Protein AF-A0A0V1AYR6-F1 (afdb_monomer)

Organism: Trichinella britovi (NCBI:txid45882)

Mean predicted aligned error: 4.9 Å

Sequence (139 aa):
KFWEYHFRPKIDAEKFQRQYAYSIRHNYGEEGKRADYAVYSCLKIIMNNPPGIRDLNGCPFKHCDAEHLQQLLKNCGIHKDNIRNLVNYASNNHYNKACSIFFDCMHKLPEGVLGEFITHPNEYFDESRKLYSRSSSKK

Solvent-accessible surface area (backbone atoms only — not comparable to full-atom values): 8207 Å² total; per-residue (Å²): 107,72,66,59,64,74,39,46,92,83,38,55,70,67,59,38,54,75,75,44,48,60,63,54,39,33,60,72,23,76,36,90,89,44,49,88,63,77,79,71,38,44,66,51,35,68,73,46,75,80,55,56,100,85,52,87,62,58,40,61,55,72,74,42,55,70,66,60,42,48,53,50,40,48,74,73,67,51,55,71,71,54,44,55,51,36,48,52,29,22,77,69,70,36,38,43,54,28,52,36,46,49,49,22,61,77,69,72,47,65,82,68,77,77,77,65,67,54,57,32,64,67,55,53,49,52,54,53,50,54,55,54,53,60,58,57,73,73,107

Foldseek 3Di:
DVVQVVCVVPADPVRCVVPPPQVVCVCCLNDDNSDPDDDDWLVCLAPPDQDDPPDDGGQCLANPDLVVQLVVCVVLVADPVLSVVLNVCSVVVVRQQSVQSSLCRSLVHPRCPVVDGGTGPVVSVVVVVVSVVVVVVVD

InterPro domains:
  IPR007238 DNA primase large subunit, eukaryotic/archaeal [PTHR10537] (1-132)
  IPR058560 DNA primase, large subunit C-terminal domain, eukaryotic and archaeal [PF04104] (2-125)

Nearest PDB structures (foldseek):
  8ucv-assembly1_B  TM=9.607E-01  e=2.650E-12  Xenopus laevis
  8v6h-assembly1_C  TM=9.612E-01  e=4.894E-11  Xenopus laevis
  8d9d-assembly1_B  TM=9.559E-01  e=5.500E-11  Homo sapiens
  5f0s-assembly2_B  TM=9.653E-01  e=2.230E-10  Homo sapiens
  8foc-assembly1_B  TM=9.630E-01  e=2.902E-09  Saccharomyces cerevisiae

Radius of gyration: 18.35 Å; Cα contacts (8 Å, |Δi|>4): 110; chains: 1; bounding box: 46×32×46 Å

pLDDT: mean 92.19, std 8.32, range [39.75, 97.38]

Secondary structure (DSSP, 8-state):
-HHHHHHTTTS-HHHHIIIIIHHHHHHTTSSTT----PPPPHHHHHHSS---TT---S-HHHHS-HHHHHHHHHHTT--HHHHHHHHHHHHTT-HHHHHHHHHHHHHTPPTTTTSS----HHHHHHHHHHHHHHHHTT-

Structure (mmCIF, N/CA/C/O backbone):
data_AF-A0A0V1AYR6-F1
#
_entry.id   AF-A0A0V1AYR6-F1
#
loop_
_atom_site.group_PDB
_atom_site.id
_atom_site.type_symbol
_atom_site.label_atom_id
_atom_site.label_alt_id
_atom_site.label_comp_id
_atom_site.label_asym_id
_atom_site.label_entity_id
_atom_site.label_seq_id
_atom_site.pdbx_PDB_ins_code
_atom_site.Cartn_x
_atom_site.Cartn_y
_atom_site.Cartn_z
_atom_site.occupancy
_atom_site.B_iso_or_equiv
_atom_site.auth_seq_id
_atom_site.auth_comp_id
_atom_site.auth_asym_id
_atom_site.auth_atom_id
_atom_site.pdbx_PDB_model_num
ATOM 1 N N . LYS A 1 1 ? 1.347 -1.828 -21.392 1.00 89.44 1 LYS A N 1
ATOM 2 C CA . LYS A 1 1 ? 0.244 -0.879 -21.700 1.00 89.44 1 LYS A CA 1
ATOM 3 C C . LYS A 1 1 ? 0.031 0.155 -20.591 1.00 89.44 1 LYS A C 1
ATOM 5 O O . LYS A 1 1 ? 0.280 1.317 -20.864 1.00 89.44 1 LYS A O 1
ATOM 10 N N . PHE A 1 2 ? -0.355 -0.234 -19.365 1.00 96.19 2 PHE A N 1
ATOM 11 C CA . PHE A 1 2 ? -0.570 0.704 -18.242 1.00 96.19 2 PHE A CA 1
ATOM 12 C C . PHE A 1 2 ? 0.610 1.668 -18.014 1.00 96.19 2 PHE A C 1
ATOM 14 O O . PHE A 1 2 ? 0.445 2.881 -18.091 1.00 96.19 2 PHE A O 1
ATOM 21 N N . TRP A 1 3 ? 1.814 1.121 -17.820 1.00 95.81 3 TRP A N 1
ATOM 22 C CA . TRP A 1 3 ? 3.016 1.913 -17.542 1.00 95.81 3 TRP A CA 1
ATOM 23 C C . TRP A 1 3 ? 3.367 2.895 -18.655 1.00 95.81 3 TRP A C 1
ATOM 25 O O . TRP A 1 3 ? 3.540 4.079 -18.398 1.00 95.81 3 TRP A O 1
ATOM 35 N N . GLU A 1 4 ? 3.407 2.415 -19.897 1.00 94.12 4 GLU A N 1
ATOM 36 C CA . GLU A 1 4 ? 3.701 3.253 -21.058 1.00 94.12 4 GLU A CA 1
ATOM 37 C C . GLU A 1 4 ? 2.714 4.423 -21.162 1.00 94.12 4 GLU A C 1
ATOM 39 O O . GLU A 1 4 ? 3.133 5.564 -21.322 1.00 94.12 4 GLU A O 1
ATOM 44 N N . TYR A 1 5 ? 1.412 4.165 -20.988 1.00 95.75 5 TYR A N 1
ATOM 45 C CA . TYR A 1 5 ? 0.381 5.201 -21.033 1.00 95.75 5 TYR A CA 1
ATOM 46 C C . TYR A 1 5 ? 0.613 6.310 -19.997 1.00 95.75 5 TYR A C 1
ATOM 48 O O . TYR A 1 5 ? 0.571 7.487 -20.345 1.00 95.75 5 TYR A O 1
ATOM 56 N N . HIS A 1 6 ? 0.910 5.952 -18.745 1.00 95.62 6 HIS A N 1
ATOM 57 C CA . HIS A 1 6 ? 1.143 6.936 -17.683 1.00 95.62 6 HIS A CA 1
ATOM 58 C C . HIS A 1 6 ? 2.511 7.630 -17.770 1.00 95.62 6 HIS A C 1
ATOM 60 O O . HIS A 1 6 ? 2.688 8.696 -17.183 1.00 95.62 6 HIS A O 1
ATOM 66 N N . PHE A 1 7 ? 3.470 7.061 -18.504 1.00 95.06 7 PHE A N 1
ATOM 67 C CA . PHE A 1 7 ? 4.804 7.642 -18.690 1.00 95.06 7 PHE A CA 1
ATOM 68 C C . PHE A 1 7 ? 4.847 8.626 -19.870 1.00 95.06 7 PHE A C 1
ATOM 70 O O . PHE A 1 7 ? 5.638 9.571 -19.837 1.00 95.06 7 PHE A O 1
ATOM 77 N N . ARG A 1 8 ? 3.945 8.476 -20.854 1.00 94.25 8 ARG A N 1
ATOM 78 C CA . ARG A 1 8 ? 3.837 9.325 -22.059 1.00 94.25 8 ARG A CA 1
ATOM 79 C C . ARG A 1 8 ? 3.926 10.836 -21.834 1.00 94.25 8 ARG A C 1
ATOM 81 O O . ARG A 1 8 ? 4.607 11.476 -22.628 1.00 94.25 8 ARG A O 1
ATOM 88 N N . PRO A 1 9 ? 3.317 11.438 -20.790 1.00 96.00 9 PRO A N 1
ATOM 89 C CA . PRO A 1 9 ? 3.413 12.884 -20.586 1.00 96.00 9 PRO A CA 1
ATOM 90 C C . PRO A 1 9 ? 4.844 13.404 -20.389 1.00 96.00 9 PRO A C 1
ATOM 92 O O . PRO A 1 9 ? 5.076 14.601 -20.518 1.00 96.00 9 PRO A O 1
ATOM 95 N N . LYS A 1 10 ? 5.798 12.530 -20.033 1.00 95.19 10 LYS A N 1
ATOM 96 C CA . LYS A 1 10 ? 7.196 12.898 -19.756 1.00 95.19 10 LYS A CA 1
ATOM 97 C C . LYS A 1 10 ? 8.224 12.083 -20.548 1.00 95.19 10 LYS A C 1
ATOM 99 O O . LYS A 1 10 ? 9.392 12.463 -20.587 1.00 95.19 10 LYS A O 1
ATOM 104 N N . ILE A 1 11 ? 7.832 10.937 -21.102 1.00 95.50 11 ILE A N 1
ATOM 105 C CA . ILE A 1 11 ? 8.725 9.944 -21.705 1.00 95.50 11 ILE A CA 1
ATOM 106 C C . ILE A 1 11 ? 8.077 9.438 -22.995 1.00 95.50 11 ILE A C 1
ATOM 108 O O . ILE A 1 11 ? 6.975 8.895 -22.958 1.00 95.50 11 ILE A O 1
ATOM 112 N N . ASP A 1 12 ? 8.761 9.595 -24.128 1.00 95.75 12 ASP A N 1
ATOM 113 C CA . ASP A 1 12 ? 8.306 9.050 -25.408 1.00 95.75 12 ASP A CA 1
ATOM 114 C C . ASP A 1 12 ? 8.377 7.510 -25.453 1.00 95.75 12 ASP A C 1
ATOM 116 O O . ASP A 1 12 ? 8.972 6.849 -24.594 1.00 95.75 12 ASP A O 1
ATOM 120 N N . ALA A 1 13 ? 7.744 6.924 -26.470 1.00 95.12 13 ALA A N 1
ATOM 121 C CA . ALA A 1 13 ? 7.643 5.476 -26.602 1.00 95.12 13 ALA A CA 1
ATOM 122 C C . ALA A 1 13 ? 9.014 4.794 -26.754 1.00 95.12 13 ALA A C 1
ATOM 124 O O . ALA A 1 13 ? 9.238 3.749 -26.144 1.00 95.12 13 ALA A O 1
ATOM 125 N N . GLU A 1 14 ? 9.942 5.375 -27.517 1.00 95.69 14 GLU A N 1
ATOM 126 C CA . GLU A 1 14 ? 11.262 4.783 -27.757 1.00 95.69 14 GLU A CA 1
ATOM 127 C C . GLU A 1 14 ? 12.077 4.737 -26.459 1.00 95.69 14 GLU A C 1
ATOM 129 O O . GLU A 1 14 ? 12.596 3.689 -26.056 1.00 95.69 14 GLU A O 1
ATOM 134 N N . LYS A 1 15 ? 12.116 5.858 -25.737 1.00 96.44 15 LYS A N 1
ATOM 135 C CA . LYS A 1 15 ? 12.777 5.972 -24.441 1.00 96.44 15 LYS A CA 1
ATOM 136 C C . LYS A 1 15 ? 12.142 5.044 -23.408 1.00 96.44 15 LYS A C 1
ATOM 138 O O . LYS A 1 15 ? 12.875 4.425 -22.634 1.00 96.44 15 LYS A O 1
ATOM 143 N N . PHE A 1 16 ? 10.815 4.886 -23.418 1.00 97.25 16 PHE A N 1
ATOM 144 C CA . PHE A 1 16 ? 10.127 3.926 -22.554 1.00 97.25 16 PHE A CA 1
ATOM 145 C C . PHE A 1 16 ? 10.588 2.486 -22.816 1.00 97.25 16 PHE A C 1
ATOM 147 O O . PHE A 1 16 ? 10.951 1.775 -21.871 1.00 97.25 16 PHE A O 1
ATOM 154 N N . GLN A 1 17 ? 10.615 2.068 -24.087 1.00 96.00 17 GLN A N 1
ATOM 155 C CA . GLN A 1 17 ? 11.058 0.724 -24.465 1.00 96.00 17 GLN A CA 1
ATOM 156 C C . GLN A 1 17 ? 12.503 0.468 -24.036 1.00 96.00 17 GLN A C 1
ATOM 158 O O . GLN A 1 17 ? 12.796 -0.579 -23.459 1.00 96.00 17 GLN A O 1
ATOM 163 N N . ARG A 1 18 ? 13.387 1.450 -24.246 1.00 95.56 18 ARG A N 1
ATOM 164 C CA . ARG A 1 18 ? 14.810 1.330 -23.914 1.00 95.56 18 ARG A CA 1
ATOM 165 C C . ARG A 1 18 ? 15.085 1.290 -22.410 1.00 95.56 18 ARG A C 1
ATOM 167 O O . ARG A 1 18 ? 15.989 0.580 -21.988 1.00 95.56 18 ARG A O 1
ATOM 174 N N . GLN A 1 19 ? 14.364 2.073 -21.606 1.00 95.94 19 GLN A N 1
ATOM 175 C CA . GLN A 1 19 ? 14.731 2.305 -20.200 1.00 95.94 19 GLN A CA 1
ATOM 176 C C . GLN A 1 19 ? 13.873 1.545 -19.181 1.00 95.94 19 GLN A C 1
ATOM 178 O O . GLN A 1 19 ? 14.359 1.263 -18.091 1.00 95.94 19 GLN A O 1
ATOM 183 N N . TYR A 1 20 ? 12.620 1.207 -19.504 1.00 96.44 20 TYR A N 1
ATOM 184 C CA . TYR A 1 20 ? 11.662 0.709 -18.504 1.00 96.44 20 TYR A CA 1
ATOM 185 C C . TYR A 1 20 ? 11.012 -0.622 -18.880 1.00 96.44 20 TYR A C 1
ATOM 187 O O . TYR A 1 20 ? 10.768 -1.453 -18.003 1.00 96.44 20 TYR A O 1
ATOM 195 N N . ALA A 1 21 ? 10.744 -0.855 -20.168 1.00 95.62 21 ALA A N 1
ATOM 196 C CA . ALA A 1 21 ? 9.974 -2.020 -20.601 1.00 95.62 21 ALA A CA 1
ATOM 197 C C . ALA A 1 21 ? 10.621 -3.357 -20.198 1.00 95.62 21 ALA A C 1
ATOM 199 O O . ALA A 1 21 ? 9.908 -4.263 -19.769 1.00 95.62 21 ALA A O 1
ATOM 200 N N . TYR A 1 22 ? 11.954 -3.460 -20.261 1.00 94.56 22 TYR A N 1
ATOM 201 C CA . TYR A 1 22 ? 12.678 -4.658 -19.824 1.00 94.56 22 TYR A CA 1
ATOM 202 C C . TYR A 1 22 ? 12.445 -4.973 -18.340 1.00 94.56 22 TYR A C 1
ATOM 204 O O . TYR A 1 22 ? 12.072 -6.091 -18.001 1.00 94.56 22 TYR A O 1
ATOM 212 N N . SER A 1 23 ? 12.603 -3.983 -17.452 1.00 94.19 23 SER A N 1
ATOM 213 C CA . SER A 1 23 ? 12.408 -4.181 -16.007 1.00 94.19 23 SER A CA 1
ATOM 214 C C . SER A 1 23 ? 10.978 -4.608 -15.680 1.00 94.19 23 SER A C 1
ATOM 216 O O . SER A 1 23 ? 10.777 -5.477 -14.835 1.00 94.19 23 SER A O 1
ATOM 218 N N . ILE A 1 24 ? 9.988 -4.051 -16.384 1.00 95.12 24 ILE A N 1
ATOM 219 C CA . ILE A 1 24 ? 8.591 -4.456 -16.222 1.00 95.12 24 ILE A CA 1
ATOM 220 C C . ILE A 1 24 ? 8.424 -5.920 -16.630 1.00 95.12 24 ILE A C 1
ATOM 222 O O . ILE A 1 24 ? 7.946 -6.699 -15.818 1.00 95.12 24 ILE A O 1
ATOM 226 N N . ARG A 1 25 ? 8.860 -6.325 -17.827 1.00 94.88 25 ARG A N 1
ATOM 227 C CA . ARG A 1 25 ? 8.748 -7.728 -18.271 1.00 94.88 25 ARG A CA 1
ATOM 228 C C . ARG A 1 25 ? 9.485 -8.694 -17.342 1.00 94.88 25 ARG A C 1
ATOM 230 O O . ARG A 1 25 ? 8.965 -9.753 -17.009 1.00 94.88 25 ARG A O 1
ATOM 237 N N . HIS A 1 26 ? 10.647 -8.294 -16.835 1.00 94.06 26 HIS A N 1
ATOM 238 C CA . HIS A 1 26 ? 11.388 -9.067 -15.845 1.00 94.06 26 HIS A CA 1
ATOM 239 C C . HIS A 1 26 ? 10.607 -9.267 -14.536 1.00 94.06 26 HIS A C 1
ATOM 241 O O . HIS A 1 26 ? 10.597 -10.372 -14.002 1.00 94.06 26 HIS A O 1
ATOM 247 N N . ASN A 1 27 ? 9.904 -8.243 -14.040 1.00 92.62 27 ASN A N 1
ATOM 248 C CA . ASN A 1 27 ? 9.059 -8.372 -12.845 1.00 92.62 27 ASN A CA 1
ATOM 249 C C . ASN A 1 27 ? 7.880 -9.338 -13.047 1.00 92.62 27 ASN A C 1
ATOM 251 O O . ASN A 1 27 ? 7.420 -9.927 -12.077 1.00 92.62 27 ASN A O 1
ATOM 255 N N . TYR A 1 28 ? 7.419 -9.515 -14.288 1.00 93.00 28 TYR A N 1
ATOM 256 C CA . TYR A 1 28 ? 6.406 -10.512 -14.661 1.00 93.00 28 TYR A CA 1
ATOM 257 C C . TYR A 1 28 ? 7.013 -11.884 -15.008 1.00 93.00 28 TYR A C 1
ATOM 259 O O . TYR A 1 28 ? 6.296 -12.778 -15.445 1.00 93.00 28 TYR A O 1
ATOM 267 N N . GLY A 1 29 ? 8.327 -12.067 -14.838 1.00 92.94 29 GLY A N 1
ATOM 268 C CA . GLY A 1 29 ? 9.001 -13.327 -15.151 1.00 92.94 29 GLY A CA 1
ATOM 269 C C . GLY A 1 29 ? 9.136 -13.611 -16.652 1.00 92.94 29 GLY A C 1
ATOM 270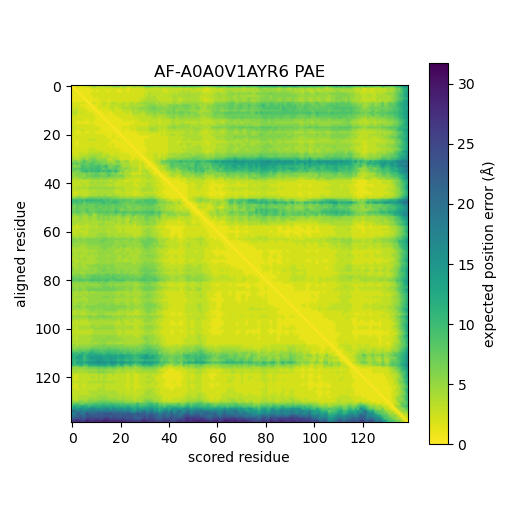 O O . GLY A 1 29 ? 9.427 -14.739 -17.036 1.00 92.94 29 GLY A O 1
ATOM 271 N N . GLU A 1 30 ? 8.963 -12.617 -17.522 1.00 92.25 30 GLU A N 1
ATOM 272 C CA . GLU A 1 30 ? 9.050 -12.798 -18.980 1.00 92.25 30 GLU A CA 1
ATOM 273 C C . GLU A 1 30 ? 10.490 -12.669 -19.514 1.00 92.25 30 GLU A C 1
ATOM 275 O O . GLU A 1 30 ? 10.773 -13.051 -20.648 1.00 92.25 30 GLU A O 1
ATOM 280 N N . GLU A 1 31 ? 11.418 -12.172 -18.691 1.00 91.94 31 GLU A N 1
ATOM 281 C CA . GLU A 1 31 ? 12.814 -11.889 -19.054 1.00 91.94 31 GLU A CA 1
ATOM 282 C C . GLU A 1 31 ? 13.801 -12.491 -18.041 1.00 91.94 31 GLU A C 1
ATOM 284 O O . GLU A 1 31 ? 13.451 -12.813 -16.901 1.00 91.94 31 GLU A O 1
ATOM 289 N N . GLY A 1 32 ? 15.073 -12.610 -18.434 1.00 88.62 32 GLY A N 1
ATOM 290 C CA . GLY A 1 32 ? 16.146 -13.094 -17.559 1.00 88.62 32 GLY A CA 1
ATOM 291 C C . GLY A 1 32 ? 15.892 -14.514 -17.037 1.00 88.62 32 GLY A C 1
ATOM 292 O O . GLY A 1 32 ? 15.558 -15.414 -17.803 1.00 88.62 32 GLY A O 1
ATOM 293 N N . LYS A 1 33 ? 16.029 -14.722 -15.718 1.00 90.50 33 LYS A N 1
ATOM 294 C CA . LYS A 1 33 ? 15.818 -16.031 -15.063 1.00 90.50 33 LYS A CA 1
ATOM 295 C C . LYS A 1 33 ? 14.355 -16.493 -15.010 1.00 90.50 33 LYS A C 1
ATOM 297 O O . LYS A 1 33 ? 14.098 -17.564 -14.469 1.00 90.50 33 LYS A O 1
ATOM 302 N N . ARG A 1 34 ? 13.413 -15.674 -15.499 1.00 89.25 34 ARG A N 1
ATOM 303 C CA . ARG A 1 34 ? 11.968 -15.952 -15.503 1.00 89.25 34 ARG A CA 1
ATOM 304 C C . ARG A 1 34 ? 11.410 -16.353 -14.135 1.00 89.25 34 ARG A C 1
ATOM 306 O O . ARG A 1 34 ? 10.633 -17.293 -14.009 1.00 89.25 34 ARG A O 1
ATOM 313 N N . ALA A 1 35 ? 11.871 -15.667 -13.091 1.00 86.75 35 ALA A N 1
ATOM 314 C CA . ALA A 1 35 ? 11.420 -15.946 -11.736 1.00 86.75 35 ALA A CA 1
ATOM 315 C C . ALA A 1 35 ? 10.016 -15.393 -11.495 1.00 86.75 35 ALA A C 1
ATOM 317 O O . ALA A 1 35 ? 9.687 -14.301 -11.955 1.00 86.75 35 ALA A O 1
ATOM 318 N N . ASP A 1 36 ? 9.245 -16.129 -10.702 1.00 86.00 36 ASP A N 1
ATOM 319 C CA . ASP A 1 36 ? 7.969 -15.670 -10.173 1.00 86.00 36 ASP A CA 1
ATOM 320 C C . ASP A 1 36 ? 8.213 -14.765 -8.954 1.00 86.00 36 ASP A C 1
ATOM 322 O O . ASP A 1 36 ? 8.595 -15.216 -7.868 1.00 86.00 36 ASP A O 1
ATOM 326 N N . TYR A 1 37 ? 8.101 -13.453 -9.162 1.00 86.44 37 TYR A N 1
ATOM 327 C CA . TYR A 1 37 ? 8.326 -12.461 -8.119 1.00 86.44 37 TYR A CA 1
ATOM 328 C C . TYR A 1 37 ? 7.061 -12.259 -7.289 1.00 86.44 37 TYR A C 1
ATOM 330 O O . TYR A 1 37 ? 6.152 -11.530 -7.681 1.00 86.44 37 TYR A O 1
ATOM 338 N N . ALA A 1 38 ? 7.051 -12.831 -6.085 1.00 88.81 38 ALA A N 1
ATOM 339 C CA . ALA A 1 38 ? 5.985 -12.582 -5.125 1.00 88.81 38 ALA A CA 1
ATOM 340 C C . ALA A 1 38 ? 5.850 -11.082 -4.802 1.00 88.81 38 ALA A C 1
ATOM 342 O O . ALA A 1 38 ? 6.834 -10.384 -4.512 1.00 88.81 38 ALA A O 1
ATOM 343 N N . VAL A 1 39 ? 4.603 -10.609 -4.811 1.00 92.38 39 VAL A N 1
ATOM 344 C CA . VAL A 1 39 ? 4.238 -9.252 -4.390 1.00 92.38 39 VAL A CA 1
ATOM 345 C C . VAL A 1 39 ? 4.619 -9.050 -2.920 1.00 92.38 39 VAL A C 1
ATOM 347 O O . VAL A 1 39 ? 4.725 -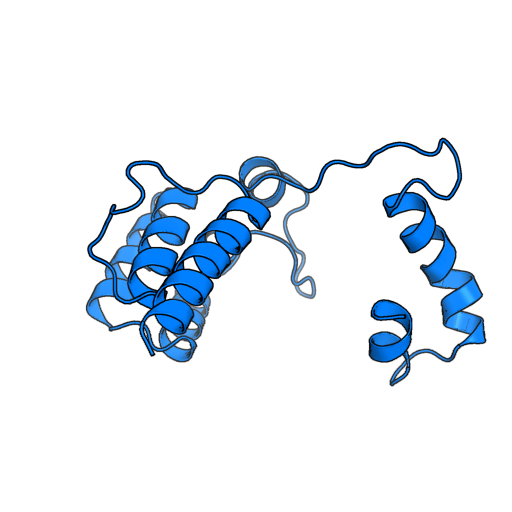9.995 -2.137 1.00 92.38 39 VAL A O 1
ATOM 350 N N . TYR A 1 40 ? 4.922 -7.811 -2.542 1.00 95.12 40 TYR A N 1
ATOM 351 C CA . TYR A 1 40 ? 5.425 -7.528 -1.203 1.00 95.12 40 TYR A CA 1
ATOM 352 C C . TYR A 1 40 ? 4.307 -7.562 -0.157 1.00 95.12 40 TYR A C 1
ATOM 354 O O . TYR A 1 40 ? 3.299 -6.869 -0.288 1.00 95.12 40 TYR A O 1
ATOM 362 N N . SER A 1 41 ? 4.552 -8.293 0.932 1.00 96.31 41 SER A N 1
ATOM 363 C CA . SER A 1 41 ? 3.725 -8.257 2.140 1.00 96.31 41 SER A CA 1
ATOM 364 C C . SER A 1 41 ? 3.832 -6.918 2.871 1.00 96.31 41 SER A C 1
ATOM 366 O O . SER A 1 41 ? 4.809 -6.182 2.695 1.00 96.31 41 SER A O 1
ATOM 368 N N . CYS A 1 42 ? 2.873 -6.624 3.759 1.00 96.69 42 CYS A N 1
ATOM 369 C CA . CYS A 1 42 ? 2.933 -5.435 4.613 1.00 96.69 42 CYS A CA 1
ATOM 370 C C . CYS A 1 42 ? 4.244 -5.402 5.404 1.00 96.69 42 CYS A C 1
ATOM 372 O O . CYS A 1 42 ? 4.913 -4.375 5.415 1.00 96.69 42 CYS A O 1
ATOM 374 N N . LEU A 1 43 ? 4.670 -6.533 5.982 1.00 95.38 43 LEU A N 1
ATOM 375 C CA . LEU A 1 43 ? 5.938 -6.615 6.713 1.00 95.38 43 LEU A CA 1
ATOM 376 C C . LEU A 1 43 ? 7.122 -6.183 5.839 1.00 95.38 43 LEU A C 1
ATOM 378 O O . LEU A 1 43 ? 7.926 -5.356 6.262 1.00 95.38 43 LEU A O 1
ATOM 382 N N . LYS A 1 44 ? 7.200 -6.689 4.603 1.00 95.50 44 LYS A N 1
ATOM 383 C CA . LYS A 1 44 ? 8.272 -6.329 3.670 1.00 95.50 44 LYS A CA 1
ATOM 384 C C . LYS A 1 44 ? 8.219 -4.850 3.283 1.00 95.50 44 LYS A C 1
ATOM 386 O O . LYS A 1 44 ? 9.264 -4.220 3.218 1.00 95.50 44 LYS A O 1
ATOM 391 N N . ILE A 1 45 ? 7.030 -4.286 3.068 1.00 96.00 45 ILE A N 1
ATOM 392 C CA . ILE A 1 45 ? 6.834 -2.861 2.740 1.00 96.00 45 ILE A CA 1
ATOM 393 C C . ILE A 1 45 ? 7.191 -1.944 3.918 1.00 96.00 45 ILE A C 1
ATOM 395 O O . ILE A 1 45 ? 7.680 -0.837 3.708 1.00 96.00 45 ILE A O 1
ATOM 399 N N . ILE A 1 46 ? 6.907 -2.369 5.150 1.00 95.19 46 ILE A N 1
ATOM 400 C CA . ILE A 1 46 ? 7.167 -1.589 6.366 1.00 95.19 46 ILE A CA 1
ATOM 401 C C . ILE A 1 46 ? 8.657 -1.645 6.733 1.00 95.19 46 ILE A C 1
ATOM 403 O O . ILE A 1 46 ? 9.198 -0.650 7.204 1.00 95.19 46 ILE A O 1
ATOM 407 N N . MET A 1 47 ? 9.312 -2.794 6.545 1.00 93.00 47 MET A N 1
ATOM 408 C CA . MET A 1 47 ? 10.694 -3.010 6.991 1.00 93.00 47 MET A CA 1
ATOM 409 C C . MET A 1 47 ? 11.748 -2.705 5.922 1.00 93.00 47 MET A C 1
ATOM 411 O O . MET A 1 47 ? 12.853 -2.295 6.272 1.00 93.00 47 MET A O 1
ATOM 415 N N . ASN A 1 48 ? 11.441 -2.891 4.634 1.00 89.88 48 ASN A N 1
ATOM 416 C CA . ASN A 1 48 ? 12.438 -2.781 3.569 1.00 89.88 48 ASN A CA 1
ATOM 417 C C . ASN A 1 48 ? 12.225 -1.520 2.726 1.00 89.88 48 ASN A C 1
ATOM 419 O O . ASN A 1 48 ? 11.100 -1.203 2.348 1.00 89.88 48 ASN A O 1
ATOM 423 N N . ASN A 1 49 ? 13.334 -0.883 2.334 1.00 81.69 49 ASN A N 1
ATOM 424 C CA . ASN A 1 49 ? 13.371 0.293 1.456 1.00 81.69 49 ASN A CA 1
ATOM 425 C C . ASN A 1 49 ? 12.498 1.452 1.971 1.00 81.69 49 ASN A C 1
ATOM 427 O O . ASN A 1 49 ? 11.495 1.786 1.330 1.00 81.69 49 ASN A O 1
ATOM 431 N N . PRO A 1 50 ? 12.853 2.065 3.116 1.00 86.75 50 PRO A N 1
ATOM 432 C CA . PRO A 1 50 ? 12.149 3.251 3.586 1.00 86.75 50 PRO A CA 1
ATOM 433 C C . PRO A 1 50 ? 12.175 4.340 2.496 1.00 86.75 50 PRO A C 1
ATOM 435 O O . PRO A 1 50 ? 13.210 4.513 1.845 1.00 86.75 50 PRO A O 1
ATOM 438 N N . PRO A 1 51 ? 11.057 5.046 2.262 1.00 90.69 51 PRO A N 1
ATOM 439 C CA . PRO A 1 51 ? 10.978 6.063 1.219 1.00 90.69 51 PRO A CA 1
ATOM 440 C C . PRO A 1 51 ? 11.898 7.253 1.518 1.00 90.69 51 PRO A C 1
ATOM 442 O O . PRO A 1 51 ? 11.993 7.710 2.659 1.00 90.69 51 PRO A O 1
ATOM 445 N N . GLY A 1 52 ? 12.557 7.780 0.484 1.00 89.94 52 GLY A N 1
ATOM 446 C CA . GLY A 1 52 ? 13.227 9.077 0.527 1.00 89.94 52 GLY A CA 1
ATOM 447 C C . GLY A 1 52 ? 12.252 10.253 0.380 1.00 89.94 52 GLY A C 1
ATOM 448 O O . GLY A 1 52 ? 11.056 10.080 0.169 1.00 89.94 52 GLY A O 1
ATOM 449 N N . ILE A 1 53 ? 12.777 11.485 0.418 1.00 84.19 53 ILE A N 1
ATOM 450 C CA . ILE A 1 53 ? 11.995 12.746 0.425 1.00 84.19 53 ILE A CA 1
ATOM 451 C C . ILE A 1 53 ? 11.021 12.878 -0.765 1.00 84.19 53 ILE A C 1
ATOM 453 O O . ILE A 1 53 ? 10.023 13.589 -0.677 1.00 84.19 53 ILE A O 1
ATOM 457 N N . ARG A 1 54 ? 11.313 12.233 -1.899 1.00 87.62 54 ARG A N 1
ATOM 458 C CA . ARG A 1 54 ? 10.497 12.306 -3.125 1.00 87.62 54 ARG A CA 1
ATOM 459 C C . ARG A 1 54 ? 9.844 10.978 -3.496 1.00 87.62 54 ARG A C 1
ATOM 461 O O . ARG A 1 54 ? 9.173 10.912 -4.526 1.00 87.62 54 ARG A O 1
ATOM 468 N N . ASP A 1 55 ? 10.052 9.949 -2.687 1.00 90.25 55 ASP A N 1
ATOM 469 C CA . ASP A 1 55 ? 9.513 8.630 -2.960 1.00 90.25 55 ASP A CA 1
ATOM 470 C C . ASP A 1 55 ? 8.102 8.504 -2.388 1.00 90.25 55 ASP A C 1
ATOM 472 O O . ASP A 1 55 ? 7.752 9.113 -1.380 1.00 90.25 55 ASP A O 1
ATOM 476 N N . LEU A 1 56 ? 7.279 7.694 -3.050 1.00 89.75 56 LEU A N 1
ATOM 477 C CA . LEU A 1 56 ? 5.884 7.454 -2.667 1.00 89.75 56 LEU A CA 1
ATOM 478 C C . LEU A 1 56 ? 5.633 5.989 -2.274 1.00 89.75 56 LEU A C 1
ATOM 480 O O . LEU A 1 56 ? 4.485 5.566 -2.161 1.00 89.75 56 LEU A O 1
ATOM 484 N N . ASN A 1 57 ? 6.692 5.186 -2.117 1.00 92.31 57 ASN A N 1
ATOM 485 C CA . ASN A 1 57 ? 6.580 3.801 -1.662 1.00 92.31 57 ASN A CA 1
ATOM 486 C C . ASN A 1 57 ? 6.468 3.708 -0.132 1.00 92.31 57 ASN A C 1
ATOM 488 O O . ASN A 1 57 ? 6.740 4.655 0.597 1.00 92.31 57 ASN A O 1
ATOM 492 N N . GLY A 1 58 ? 6.111 2.520 0.360 1.00 94.69 58 GLY A N 1
ATOM 493 C CA . GLY A 1 58 ? 6.047 2.229 1.791 1.00 94.69 58 GLY A CA 1
ATOM 494 C C . GLY A 1 58 ? 4.623 2.209 2.353 1.00 94.69 58 GLY A C 1
ATOM 495 O O . GLY A 1 58 ? 3.637 2.358 1.638 1.00 94.69 58 GLY A O 1
ATOM 496 N N . CYS A 1 59 ? 4.523 1.981 3.664 1.00 96.69 59 CYS A N 1
ATOM 497 C CA . CYS A 1 59 ? 3.263 2.020 4.402 1.00 96.69 59 CYS A CA 1
ATOM 498 C C . CYS A 1 59 ? 2.977 3.441 4.928 1.00 96.69 59 CYS A C 1
ATOM 500 O O . CYS A 1 59 ? 3.780 3.939 5.721 1.00 96.69 59 CYS A O 1
ATOM 502 N N . PRO A 1 60 ? 1.843 4.078 4.579 1.00 96.06 60 PRO A N 1
ATOM 503 C CA . PRO A 1 60 ? 1.489 5.407 5.086 1.00 96.06 60 PRO A CA 1
ATOM 504 C C . PRO A 1 60 ? 1.397 5.472 6.615 1.00 96.06 60 PRO A C 1
ATOM 506 O O . PRO A 1 60 ? 1.857 6.433 7.217 1.00 96.06 60 PRO A O 1
ATOM 509 N N . PHE A 1 61 ? 0.897 4.414 7.263 1.00 97.00 61 PHE A N 1
ATOM 510 C CA . PHE A 1 61 ? 0.820 4.338 8.728 1.00 97.00 61 PHE A CA 1
ATOM 511 C C . PHE A 1 61 ? 2.194 4.242 9.412 1.00 97.00 61 PHE A C 1
ATOM 513 O O . PHE A 1 61 ? 2.271 4.408 10.624 1.00 97.00 61 PHE A O 1
ATOM 520 N N . LYS A 1 62 ? 3.268 3.959 8.663 1.00 96.12 62 LYS A N 1
ATOM 521 C CA . LYS A 1 62 ? 4.649 3.929 9.166 1.00 96.12 62 LYS A CA 1
ATOM 522 C C . LYS A 1 62 ? 5.444 5.168 8.764 1.00 96.12 62 LYS A C 1
ATOM 524 O O . LYS A 1 62 ? 6.207 5.683 9.576 1.00 96.12 62 LYS A O 1
ATOM 529 N N . HIS A 1 63 ? 5.355 5.546 7.492 1.00 95.06 63 HIS A N 1
ATOM 530 C CA . HIS A 1 63 ? 6.305 6.459 6.857 1.00 95.06 63 HIS A CA 1
ATOM 531 C C . HIS A 1 63 ? 5.772 7.881 6.683 1.00 95.06 63 HIS A C 1
ATOM 533 O O . HIS A 1 63 ? 6.572 8.784 6.463 1.00 95.06 63 HIS A O 1
ATOM 539 N N . CYS A 1 64 ? 4.459 8.107 6.790 1.00 91.75 64 CYS A N 1
ATOM 540 C CA . CYS A 1 64 ? 3.934 9.463 6.915 1.00 91.75 64 CYS A CA 1
ATOM 541 C C . CYS A 1 64 ? 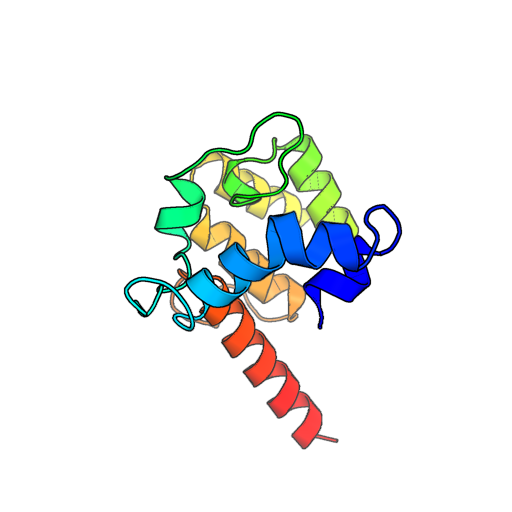4.056 9.916 8.371 1.00 91.75 64 CYS A C 1
ATOM 543 O O . CYS A 1 64 ? 3.795 9.139 9.292 1.00 91.75 64 CYS A O 1
ATOM 545 N N . ASP A 1 65 ? 4.405 11.183 8.586 1.00 92.25 65 ASP A N 1
ATOM 546 C CA . ASP A 1 65 ? 4.254 11.776 9.911 1.00 92.25 65 ASP A CA 1
ATOM 547 C C . ASP A 1 65 ? 2.770 11.904 10.298 1.00 92.25 65 ASP A C 1
ATOM 549 O O . ASP A 1 65 ? 1.852 11.748 9.484 1.00 92.25 65 ASP A O 1
ATOM 553 N N . ALA A 1 66 ? 2.534 12.170 11.581 1.00 94.12 66 ALA A N 1
ATOM 554 C CA . ALA A 1 66 ? 1.192 12.201 12.141 1.00 94.12 66 ALA A CA 1
ATOM 555 C C . ALA A 1 66 ? 0.313 13.311 11.543 1.00 94.12 66 ALA A C 1
ATOM 557 O O . ALA A 1 66 ? -0.902 13.129 11.465 1.00 94.12 66 ALA A O 1
ATOM 558 N N . GLU A 1 67 ? 0.889 1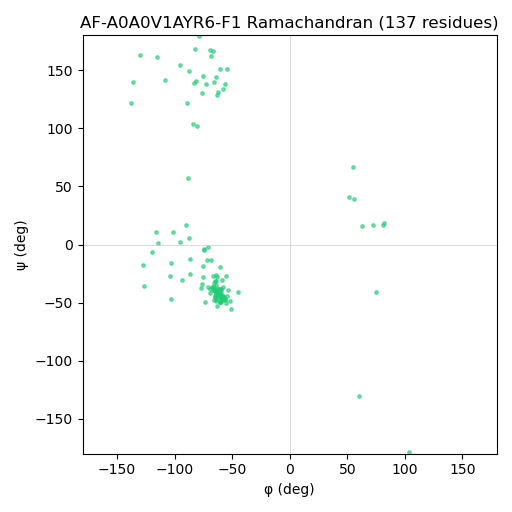4.444 11.135 1.00 95.44 67 GLU A N 1
A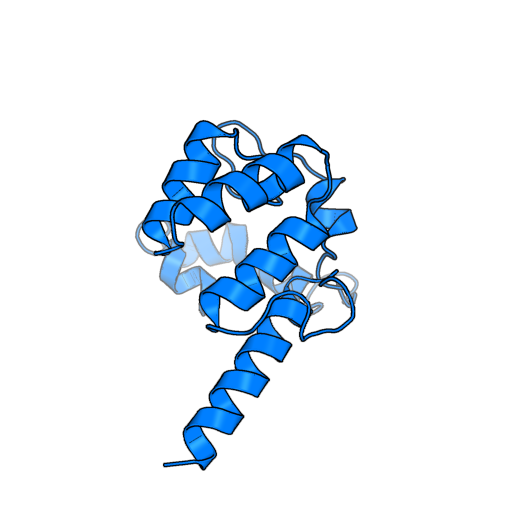TOM 559 C CA . GLU A 1 67 ? 0.131 15.562 10.570 1.00 95.44 67 GLU A CA 1
ATOM 560 C C . GLU A 1 67 ? -0.332 15.229 9.150 1.00 95.44 67 GLU A C 1
ATOM 562 O O . GLU A 1 67 ? -1.528 15.302 8.849 1.00 95.44 67 GLU A O 1
ATOM 567 N N . HIS A 1 68 ? 0.584 14.759 8.302 1.00 94.00 68 HIS A N 1
ATOM 568 C CA . HIS A 1 68 ? 0.260 14.315 6.952 1.00 94.00 68 HIS A CA 1
ATOM 569 C C . HIS A 1 68 ? -0.705 13.126 6.964 1.00 94.00 68 HIS A C 1
ATOM 571 O O . HIS A 1 68 ? -1.665 13.110 6.191 1.00 94.00 68 HIS A O 1
ATOM 577 N N . LEU A 1 69 ? -0.523 12.155 7.868 1.00 96.25 69 LEU A N 1
ATOM 578 C CA . LEU A 1 69 ? -1.448 11.027 8.002 1.00 96.25 69 LEU A CA 1
ATOM 579 C C . LEU A 1 69 ? -2.864 11.498 8.373 1.00 96.25 69 LEU A C 1
ATOM 581 O O . LEU A 1 69 ? -3.836 11.028 7.784 1.00 96.25 69 LEU A O 1
ATOM 585 N N . GLN A 1 70 ? -3.002 12.458 9.295 1.00 96.94 70 GLN A N 1
ATOM 586 C CA . GLN A 1 70 ? -4.306 13.042 9.638 1.00 96.94 70 GLN A CA 1
ATOM 587 C C . GLN A 1 70 ? -4.976 13.709 8.437 1.00 96.94 70 GLN A C 1
ATOM 589 O O . GLN A 1 70 ? -6.172 13.507 8.211 1.00 96.94 70 GLN A O 1
ATOM 594 N N . GLN A 1 71 ? -4.219 14.487 7.660 1.00 96.81 71 GLN A N 1
ATOM 595 C CA . GLN A 1 71 ? -4.733 15.145 6.460 1.00 96.81 71 GLN A CA 1
ATOM 596 C C . GLN A 1 71 ? -5.183 14.125 5.406 1.00 96.81 71 GLN A C 1
ATOM 598 O O . GLN A 1 71 ? -6.278 14.259 4.860 1.00 96.81 71 GLN A O 1
ATOM 603 N N . LEU A 1 72 ? -4.394 13.071 5.167 1.00 96.00 72 LEU A N 1
ATOM 604 C CA . LEU A 1 72 ? -4.755 11.986 4.250 1.00 96.00 72 LEU A CA 1
ATOM 605 C C . LEU A 1 72 ? -6.050 11.290 4.679 1.00 96.00 72 LEU A C 1
ATOM 607 O O . LEU A 1 72 ? -6.972 11.164 3.876 1.00 96.00 72 LEU A O 1
ATOM 611 N N . LEU A 1 73 ? -6.161 10.903 5.953 1.00 97.31 73 LEU A N 1
ATOM 612 C CA . LEU A 1 73 ? -7.358 10.241 6.476 1.00 97.31 73 LEU A CA 1
ATOM 613 C C . LEU A 1 73 ? -8.598 11.142 6.392 1.00 97.31 73 LEU A C 1
ATOM 615 O O . LEU A 1 73 ? -9.684 10.673 6.045 1.00 97.31 73 LEU A O 1
ATOM 619 N N . LYS A 1 74 ? -8.440 12.446 6.647 1.00 96.88 74 LYS A N 1
ATOM 620 C CA . LYS A 1 74 ? -9.511 13.433 6.469 1.00 96.88 74 LYS A CA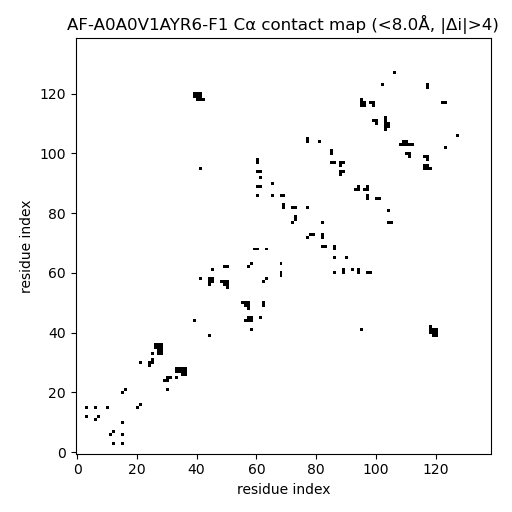 1
ATOM 621 C C . LYS A 1 74 ? -9.954 13.519 5.008 1.00 96.88 74 LYS A C 1
ATOM 623 O O . LYS A 1 74 ? -11.154 13.523 4.743 1.00 96.88 74 LYS A O 1
ATOM 628 N N . ASN A 1 75 ? -9.011 13.536 4.067 1.00 96.75 75 ASN A N 1
ATOM 629 C CA . ASN A 1 75 ? -9.302 13.571 2.631 1.00 96.75 75 ASN A CA 1
ATOM 630 C C . ASN A 1 75 ? -9.982 12.282 2.138 1.00 96.75 75 ASN A C 1
ATOM 632 O O . ASN A 1 75 ? -10.768 12.331 1.196 1.00 96.75 75 ASN A O 1
ATOM 636 N N . CYS A 1 76 ? -9.743 11.148 2.803 1.00 96.06 76 CYS A N 1
ATOM 637 C CA . CYS A 1 76 ? -10.477 9.899 2.575 1.00 96.06 76 CYS A CA 1
ATOM 638 C C . CYS A 1 76 ? -11.903 9.898 3.160 1.00 96.06 76 CYS A C 1
ATOM 640 O O . CYS A 1 76 ? -12.633 8.931 2.959 1.00 96.06 76 CYS A O 1
ATOM 642 N N . GLY A 1 77 ? -12.320 10.951 3.874 1.00 95.50 77 GLY A N 1
ATOM 643 C CA . GLY A 1 77 ? -13.659 11.062 4.459 1.00 95.50 77 GLY A CA 1
ATOM 644 C C . GLY A 1 77 ? -13.835 10.330 5.793 1.00 95.50 77 GLY A C 1
ATOM 645 O O . GLY A 1 77 ? -14.965 10.058 6.197 1.00 95.50 77 GLY A O 1
ATOM 646 N N . ILE A 1 78 ? -12.742 10.003 6.490 1.00 96.38 78 ILE A N 1
ATOM 647 C CA . ILE A 1 78 ? -12.795 9.331 7.794 1.00 96.38 78 ILE A CA 1
ATOM 648 C C . ILE A 1 78 ? -13.278 10.305 8.880 1.00 96.38 78 ILE A C 1
ATOM 650 O O . ILE A 1 78 ? -12.852 11.460 8.939 1.00 96.38 78 ILE A O 1
ATOM 654 N N . HIS A 1 79 ? -14.154 9.835 9.774 1.00 94.31 79 HIS A N 1
ATOM 655 C CA . HIS A 1 79 ? -14.649 10.638 10.895 1.00 94.31 79 HIS A CA 1
ATOM 656 C C . HIS A 1 79 ? -13.521 11.017 11.869 1.00 94.31 79 HIS A C 1
ATOM 658 O O . HIS A 1 79 ? -12.636 10.207 12.149 1.00 94.31 79 HIS A O 1
ATOM 664 N N . LYS A 1 80 ? -13.578 12.228 12.440 1.00 93.62 80 LYS A N 1
ATOM 665 C CA . LYS A 1 80 ? -12.516 12.801 13.290 1.00 93.62 80 LYS A CA 1
ATOM 666 C C . LYS A 1 80 ? -12.105 11.891 14.457 1.00 93.62 80 LYS A C 1
ATOM 668 O O . LYS A 1 80 ? -10.915 11.777 14.746 1.00 93.62 80 LYS A O 1
ATOM 673 N N . ASP A 1 81 ? -13.065 11.216 15.086 1.00 91.88 81 ASP A N 1
ATOM 674 C CA . ASP A 1 81 ? -12.787 10.300 16.202 1.00 91.88 81 ASP A CA 1
ATOM 675 C C . ASP A 1 81 ? -11.967 9.079 15.764 1.00 91.88 81 ASP A C 1
ATOM 677 O O . ASP A 1 81 ? -11.012 8.696 16.443 1.00 91.88 81 ASP A O 1
ATOM 681 N N . ASN A 1 82 ? -12.262 8.532 14.580 1.00 94.12 82 ASN A N 1
ATOM 682 C CA . ASN A 1 82 ? -11.515 7.414 14.006 1.00 94.12 82 ASN A CA 1
ATOM 683 C C . ASN A 1 82 ? -10.124 7.851 13.544 1.00 94.12 82 ASN A C 1
ATOM 685 O O . ASN A 1 82 ? -9.167 7.108 13.739 1.00 94.12 82 ASN A O 1
ATOM 689 N N . ILE A 1 83 ? -9.976 9.071 13.009 1.00 96.94 83 ILE A N 1
ATOM 690 C CA . ILE A 1 83 ? -8.660 9.628 12.653 1.00 96.94 83 ILE A CA 1
ATOM 691 C C . ILE A 1 83 ? -7.737 9.632 13.875 1.00 96.94 83 ILE A C 1
ATOM 693 O O . ILE A 1 83 ? -6.605 9.158 13.789 1.00 96.94 83 ILE A O 1
ATOM 697 N N . ARG A 1 84 ? -8.223 10.120 15.02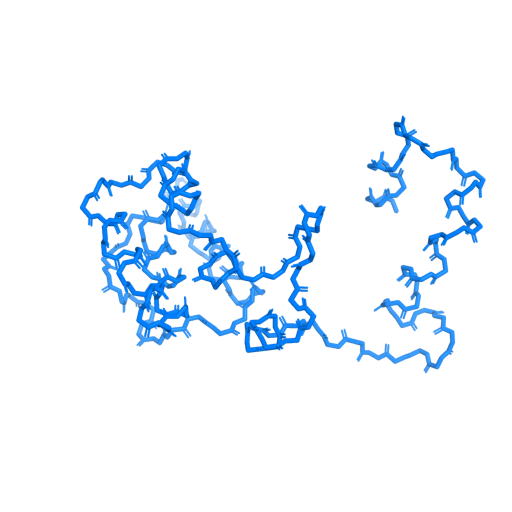4 1.00 95.38 84 ARG A N 1
ATOM 698 C CA . ARG A 1 84 ? -7.432 10.151 16.263 1.00 95.38 84 ARG A CA 1
ATOM 699 C C . ARG A 1 84 ? -6.977 8.749 16.674 1.00 95.38 84 ARG A C 1
ATOM 701 O O . ARG A 1 84 ? -5.809 8.566 17.010 1.00 95.38 84 ARG A O 1
ATOM 708 N N . ASN A 1 85 ? -7.872 7.763 16.608 1.00 94.75 85 ASN A N 1
ATOM 709 C CA . ASN A 1 85 ? -7.550 6.376 16.950 1.00 94.75 85 ASN A CA 1
ATOM 710 C C . ASN A 1 85 ? -6.522 5.770 15.982 1.00 94.75 85 ASN A C 1
ATOM 712 O O . ASN A 1 85 ? -5.549 5.164 16.424 1.00 94.75 85 ASN A O 1
ATOM 716 N N . LEU A 1 86 ? -6.697 5.971 14.673 1.00 96.69 86 LEU A N 1
ATOM 717 C CA . LEU A 1 86 ? -5.793 5.471 13.632 1.00 96.69 86 LEU A CA 1
ATOM 718 C C . LEU A 1 86 ? -4.376 6.030 13.776 1.00 96.69 86 LEU A C 1
ATOM 720 O O . LEU A 1 86 ? -3.407 5.276 13.707 1.00 96.69 86 LEU A O 1
ATOM 724 N N . VAL A 1 87 ? -4.259 7.334 14.025 1.00 96.88 87 VAL A N 1
ATOM 725 C CA . VAL A 1 87 ? -2.969 7.995 14.263 1.00 96.88 87 VAL A CA 1
ATOM 726 C C . VAL A 1 87 ? -2.326 7.461 15.537 1.00 96.88 87 VAL A C 1
ATOM 728 O O . VAL A 1 87 ? -1.142 7.143 15.526 1.00 96.88 87 VAL A O 1
ATOM 731 N N . ASN A 1 88 ? -3.100 7.271 16.610 1.00 96.50 88 ASN A N 1
ATOM 732 C CA . ASN A 1 88 ? -2.585 6.674 17.839 1.00 96.50 88 ASN A CA 1
ATOM 733 C C . ASN A 1 88 ? -2.058 5.245 17.606 1.00 96.50 88 ASN A C 1
ATOM 735 O O . ASN A 1 88 ? -0.973 4.906 18.074 1.00 96.50 88 ASN A O 1
ATOM 739 N N . TYR A 1 89 ? -2.773 4.407 16.851 1.00 96.44 89 TYR A N 1
ATOM 740 C CA . TYR A 1 89 ? -2.285 3.069 16.503 1.00 96.44 89 TYR A CA 1
ATOM 741 C C . TYR A 1 89 ? -1.001 3.118 15.671 1.00 96.44 89 TYR A C 1
ATOM 743 O O . TYR A 1 89 ? -0.064 2.378 15.968 1.00 96.44 89 TYR A O 1
ATOM 751 N N . ALA A 1 90 ? -0.926 4.015 14.687 1.00 96.69 90 ALA A N 1
ATOM 752 C CA . ALA A 1 90 ? 0.281 4.242 13.898 1.00 96.69 90 ALA A CA 1
ATOM 753 C 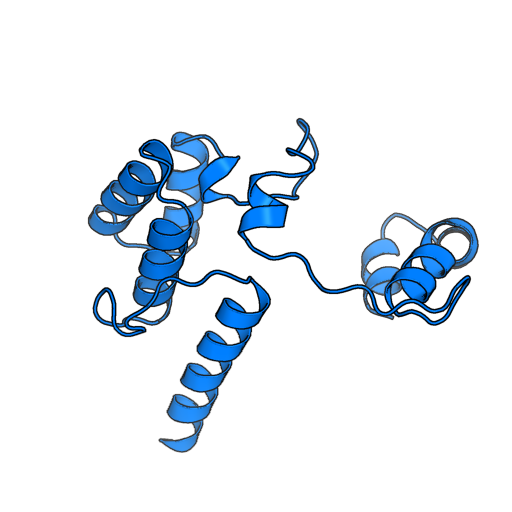C . ALA A 1 90 ? 1.478 4.654 14.779 1.00 96.69 90 ALA A C 1
ATOM 755 O O . ALA A 1 90 ? 2.542 4.039 14.693 1.00 96.69 90 ALA A O 1
ATOM 756 N N . SER A 1 91 ? 1.297 5.615 15.693 1.00 95.38 91 SER A N 1
ATOM 757 C CA . SER A 1 91 ? 2.344 6.068 16.623 1.00 95.38 91 SER A CA 1
ATOM 758 C C . SER A 1 91 ? 2.814 4.980 17.594 1.00 95.38 91 SER A C 1
ATOM 760 O O . SER A 1 91 ? 3.972 4.986 17.999 1.00 95.38 91 SER A O 1
ATOM 762 N N . ASN A 1 92 ? 1.950 4.017 17.927 1.00 96.44 92 ASN A N 1
ATOM 763 C CA . ASN A 1 92 ? 2.288 2.854 18.756 1.00 96.44 92 ASN A CA 1
ATOM 764 C C . ASN A 1 92 ? 2.789 1.649 17.936 1.00 96.44 92 ASN A C 1
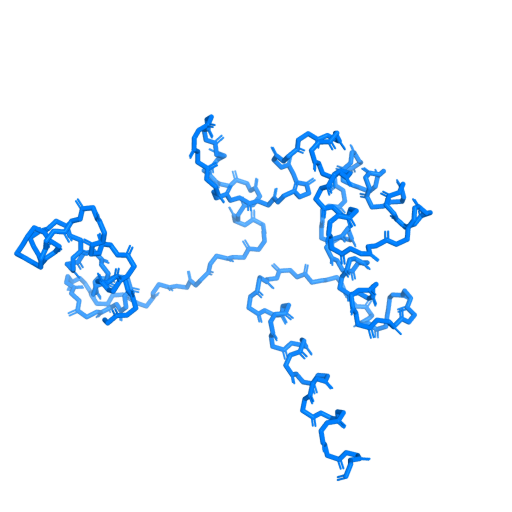ATOM 766 O O . ASN A 1 92 ? 2.806 0.525 18.426 1.00 96.44 92 ASN A O 1
ATOM 770 N N . ASN A 1 93 ? 3.196 1.860 16.681 1.00 95.88 93 ASN A N 1
ATOM 771 C CA . ASN A 1 93 ? 3.701 0.828 15.770 1.00 95.88 93 ASN A CA 1
ATOM 772 C C . ASN A 1 93 ? 2.692 -0.283 15.408 1.00 95.88 93 ASN A C 1
ATOM 774 O O . ASN A 1 93 ? 3.065 -1.318 14.855 1.00 95.88 93 ASN A O 1
ATOM 778 N N . HIS A 1 94 ? 1.398 -0.068 15.650 1.00 95.94 94 HIS A N 1
ATOM 779 C CA . HIS A 1 94 ? 0.324 -1.001 15.309 1.00 95.94 94 HIS A CA 1
ATOM 780 C C . HIS A 1 94 ? -0.194 -0.765 13.877 1.00 95.94 94 HIS A C 1
ATOM 782 O O . HIS A 1 94 ? -1.381 -0.517 13.658 1.00 95.94 94 HIS A O 1
ATOM 788 N N . TYR A 1 95 ? 0.695 -0.837 12.880 1.00 96.88 95 TYR A N 1
ATOM 789 C CA . TYR A 1 95 ? 0.396 -0.433 11.496 1.00 96.88 95 TYR A CA 1
ATOM 790 C C . TYR A 1 95 ? -0.678 -1.293 10.817 1.00 96.88 95 TYR A C 1
ATOM 792 O O . TYR A 1 95 ? -1.593 -0.754 10.198 1.00 96.88 95 TYR A O 1
ATOM 800 N N . ASN A 1 96 ? -0.608 -2.622 10.958 1.00 94.75 96 ASN A N 1
ATOM 801 C CA . ASN A 1 96 ? -1.597 -3.530 10.359 1.00 94.75 96 ASN A CA 1
ATOM 802 C C . ASN A 1 96 ? -2.983 -3.337 10.989 1.00 94.75 96 ASN A C 1
ATOM 804 O O . ASN A 1 96 ? -3.994 -3.354 10.287 1.00 94.75 96 ASN A O 1
ATOM 808 N N . LYS A 1 97 ? -3.028 -3.071 12.302 1.00 95.00 97 LYS A N 1
ATOM 809 C CA . LYS A 1 97 ? -4.270 -2.733 13.005 1.00 95.00 97 LYS A CA 1
ATOM 810 C C . LYS A 1 97 ? -4.846 -1.414 12.491 1.00 95.00 97 LYS A C 1
ATOM 812 O O . LYS A 1 97 ? -6.025 -1.368 12.165 1.00 95.00 97 LYS A O 1
ATOM 817 N N . ALA A 1 98 ? -4.021 -0.374 12.349 1.00 96.56 98 ALA A N 1
ATOM 818 C CA . ALA A 1 98 ? -4.460 0.896 11.770 1.00 96.56 98 ALA A CA 1
ATOM 819 C C . ALA A 1 98 ? -5.010 0.709 10.340 1.00 96.56 98 ALA A C 1
ATOM 821 O O . ALA A 1 98 ? -6.093 1.196 10.031 1.00 96.56 98 ALA A O 1
ATOM 822 N N . CYS A 1 99 ? -4.330 -0.071 9.496 1.00 97.38 99 CYS A N 1
ATOM 823 C CA . CYS A 1 99 ? -4.803 -0.399 8.148 1.00 97.38 99 CYS A CA 1
ATOM 824 C C . CYS A 1 99 ? -6.146 -1.154 8.152 1.00 97.38 99 CYS A C 1
ATOM 826 O O . CYS A 1 99 ? -7.035 -0.835 7.366 1.00 97.38 99 CYS A O 1
ATOM 828 N N . SER A 1 100 ? -6.325 -2.105 9.072 1.00 95.88 100 SER A N 1
ATOM 829 C CA . SER A 1 100 ? -7.562 -2.895 9.189 1.00 95.88 100 SER A CA 1
ATOM 830 C C . SER A 1 100 ? -8.740 -2.045 9.678 1.00 95.88 100 SER A C 1
ATOM 832 O O . SER A 1 100 ? -9.822 -2.094 9.108 1.00 95.88 100 SER A O 1
ATOM 834 N N . ILE A 1 101 ? -8.525 -1.168 10.660 1.00 94.50 101 ILE A N 1
ATOM 835 C CA . ILE A 1 101 ? -9.568 -0.236 11.121 1.00 94.50 101 ILE A CA 1
ATOM 836 C C . ILE A 1 101 ? -9.914 0.775 10.021 1.00 94.50 101 ILE A C 1
ATOM 838 O O . ILE A 1 101 ? -11.076 1.145 9.847 1.00 94.50 101 ILE A O 1
ATOM 842 N N . PHE A 1 102 ? -8.918 1.220 9.250 1.00 96.88 102 PHE A N 1
ATOM 843 C CA . PHE A 1 102 ? -9.160 2.062 8.083 1.00 96.88 102 PHE A CA 1
ATOM 844 C C . PHE A 1 102 ? -10.023 1.338 7.040 1.00 96.88 102 PHE A C 1
ATOM 846 O O . PHE A 1 102 ? -10.969 1.939 6.529 1.00 96.88 102 PHE A O 1
ATOM 853 N N . PHE A 1 103 ? -9.762 0.052 6.777 1.00 96.69 103 PHE A N 1
ATOM 854 C CA . PHE A 1 103 ? -10.605 -0.782 5.918 1.00 96.69 103 PHE A CA 1
ATOM 855 C C . PHE A 1 103 ? -12.060 -0.791 6.399 1.00 96.69 103 PHE A C 1
ATOM 857 O O . PHE A 1 103 ? -12.958 -0.503 5.603 1.00 96.69 103 PHE A O 1
ATOM 864 N N . ASP A 1 104 ? -12.291 -1.059 7.686 1.00 94.62 104 ASP A N 1
ATOM 865 C CA . ASP A 1 104 ? -13.637 -1.104 8.269 1.00 94.62 104 ASP A CA 1
ATOM 866 C C . ASP A 1 104 ? -14.355 0.242 8.107 1.00 94.62 104 ASP A C 1
ATOM 868 O O . ASP A 1 104 ? -15.497 0.298 7.641 1.00 94.62 104 ASP A O 1
ATOM 872 N N . CYS A 1 105 ? -13.655 1.347 8.384 1.00 94.81 105 CYS A N 1
ATOM 873 C CA . CYS A 1 105 ? -14.191 2.697 8.214 1.00 94.81 105 CYS A CA 1
ATOM 874 C C . CYS A 1 105 ? -14.594 2.980 6.759 1.00 94.81 105 CYS A C 1
ATOM 876 O O . CYS A 1 105 ? -15.688 3.489 6.511 1.00 94.81 105 CYS A O 1
ATOM 878 N N . MET A 1 106 ? -13.734 2.637 5.794 1.00 95.00 106 MET A N 1
ATOM 879 C CA . MET A 1 106 ? -13.992 2.869 4.369 1.00 95.00 106 MET A CA 1
ATOM 880 C C . MET A 1 106 ? -15.178 2.054 3.844 1.00 95.00 106 MET A C 1
ATOM 882 O O . MET A 1 106 ? -15.900 2.516 2.960 1.00 95.00 106 MET A O 1
ATOM 886 N N . HIS A 1 107 ? -15.413 0.867 4.407 1.00 94.19 107 HIS A N 1
ATOM 887 C CA . HIS A 1 107 ? -16.523 -0.009 4.028 1.00 94.19 107 HIS A CA 1
ATOM 888 C C . HIS A 1 107 ? -17.768 0.153 4.913 1.00 94.19 107 HIS A C 1
ATOM 890 O O . HIS A 1 107 ? -18.765 -0.529 4.676 1.00 94.19 107 HIS A O 1
ATOM 896 N N . LYS A 1 108 ? -17.748 1.077 5.888 1.00 92.88 108 LYS A N 1
ATOM 897 C CA . LYS A 1 108 ? -18.828 1.302 6.869 1.00 92.88 108 LYS A CA 1
ATOM 898 C C . LYS A 1 108 ? -19.193 0.030 7.644 1.00 92.88 108 LYS A C 1
ATOM 900 O O . LYS A 1 108 ? -20.369 -0.242 7.891 1.00 92.88 108 LYS A O 1
ATOM 905 N N . LEU A 1 109 ? -18.181 -0.755 7.992 1.00 92.06 109 LEU A N 1
ATOM 906 C CA . LEU A 1 109 ? -18.314 -1.965 8.792 1.00 92.06 109 LEU A CA 1
ATOM 907 C C . LEU A 1 109 ? -18.038 -1.663 10.273 1.00 92.06 109 LEU A C 1
ATOM 909 O O . LEU A 1 109 ? -17.324 -0.705 10.581 1.00 92.06 109 LEU A O 1
ATOM 913 N N . PRO A 1 110 ? -18.590 -2.465 11.200 1.00 90.25 110 PRO A N 1
ATOM 914 C CA . PRO A 1 110 ? -18.106 -2.502 12.576 1.00 90.25 110 PRO A CA 1
ATOM 915 C C . PRO A 1 110 ? -16.598 -2.791 12.642 1.00 90.25 110 PRO A C 1
ATOM 917 O O . PRO A 1 110 ? -16.058 -3.481 11.779 1.00 90.25 110 PRO A O 1
ATOM 920 N N . GLU A 1 111 ? -15.926 -2.289 13.678 1.00 87.94 111 GLU A N 1
ATOM 921 C CA . GLU A 1 111 ? -14.498 -2.549 13.895 1.00 87.94 111 GLU A CA 1
ATOM 922 C C . GLU A 1 111 ? -14.241 -4.048 14.121 1.00 87.94 111 GLU A C 1
ATOM 924 O O . GLU A 1 111 ? -14.908 -4.683 14.941 1.00 87.94 111 GLU A O 1
ATOM 929 N N . GLY A 1 112 ? -13.254 -4.606 13.416 1.00 84.25 112 GLY A N 1
ATOM 930 C CA . GLY A 1 112 ? -12.779 -5.975 13.623 1.00 84.25 112 GLY A CA 1
ATOM 931 C C . GLY A 1 112 ? -13.623 -7.060 12.953 1.00 84.25 112 GLY A C 1
ATOM 932 O O . GLY A 1 112 ? -13.479 -8.231 13.295 1.00 84.25 112 GLY A O 1
ATOM 933 N N . VAL A 1 113 ? -14.481 -6.712 11.987 1.00 85.50 113 VAL A N 1
ATOM 934 C CA . VAL A 1 113 ? -15.351 -7.680 11.285 1.00 85.50 113 VAL A CA 1
ATOM 935 C C . VAL A 1 113 ? -14.573 -8.787 10.574 1.00 85.50 113 VAL A C 1
ATOM 937 O O . VAL A 1 113 ? -15.074 -9.905 10.464 1.00 85.50 113 VAL A O 1
ATOM 940 N N . LEU A 1 114 ? -13.356 -8.503 10.109 1.00 81.81 114 LEU A N 1
ATOM 941 C CA . LEU A 1 114 ? -12.496 -9.500 9.464 1.00 81.81 114 LEU A CA 1
ATOM 942 C C . LEU A 1 114 ? -11.920 -10.537 10.447 1.00 81.81 114 LEU A C 1
ATOM 944 O O . LEU A 1 114 ? -11.410 -11.562 10.005 1.00 81.81 114 LEU A O 1
ATOM 948 N N . GLY A 1 115 ? -12.001 -10.305 11.762 1.00 82.38 115 GLY A N 1
ATOM 949 C CA . GLY A 1 115 ? -11.471 -11.188 12.809 1.00 82.38 115 GLY A CA 1
ATOM 950 C C . GLY A 1 115 ? -9.945 -11.149 12.956 1.00 82.38 115 GLY A C 1
ATOM 951 O O . GLY A 1 115 ? -9.442 -11.097 14.076 1.00 82.38 115 GLY A O 1
ATOM 952 N N . GLU A 1 116 ? -9.212 -11.103 11.844 1.00 88.38 116 GLU A N 1
ATOM 953 C CA . GLU A 1 116 ? -7.754 -10.958 11.798 1.00 88.38 116 GLU A CA 1
ATOM 954 C C . GLU A 1 116 ? -7.330 -9.634 11.143 1.00 88.38 116 GLU A C 1
ATOM 956 O O . GLU A 1 116 ? -8.108 -8.970 10.454 1.00 88.38 116 GLU A O 1
ATOM 961 N N . PHE A 1 117 ? -6.083 -9.217 11.390 1.00 93.19 117 PHE A N 1
ATOM 962 C CA . PHE A 1 117 ? -5.531 -8.008 10.781 1.00 93.19 117 PHE A CA 1
ATOM 963 C C . PHE A 1 117 ? -4.998 -8.292 9.382 1.00 93.19 117 PHE A C 1
ATOM 965 O O . PHE A 1 117 ? -4.267 -9.256 9.181 1.00 93.19 117 PHE A O 1
ATOM 972 N N . ILE A 1 118 ? -5.250 -7.368 8.459 1.00 94.88 118 ILE A N 1
ATOM 973 C CA . ILE A 1 118 ? -4.742 -7.432 7.088 1.00 94.88 118 ILE A CA 1
ATOM 974 C C . ILE A 1 118 ? -3.208 -7.375 7.095 1.00 94.88 118 ILE A C 1
ATOM 976 O O . ILE A 1 118 ? -2.602 -6.460 7.668 1.00 94.88 118 ILE A O 1
ATOM 980 N N . THR A 1 119 ? -2.571 -8.324 6.407 1.00 96.25 119 THR A N 1
ATOM 981 C CA . THR A 1 119 ? -1.103 -8.468 6.360 1.00 96.25 119 THR A CA 1
ATOM 982 C C . THR A 1 119 ? -0.510 -8.339 4.958 1.00 96.25 119 THR A C 1
ATOM 984 O O . THR A 1 119 ? 0.719 -8.269 4.814 1.00 96.25 119 THR A O 1
ATOM 987 N N . HIS A 1 120 ? -1.351 -8.249 3.924 1.00 96.94 120 HIS A N 1
ATOM 988 C CA . HIS A 1 120 ? -0.910 -8.059 2.545 1.00 96.94 120 HIS A CA 1
ATOM 989 C C . HIS A 1 120 ? -1.762 -7.012 1.791 1.00 96.94 120 HIS A C 1
ATOM 991 O O . HIS A 1 120 ? -2.985 -7.012 1.904 1.00 96.94 120 HIS A O 1
ATOM 997 N N . PRO A 1 121 ? -1.175 -6.135 0.949 1.00 97.38 121 PRO A N 1
ATOM 998 C CA . PRO A 1 121 ? -1.960 -5.185 0.151 1.00 97.38 121 PRO A CA 1
ATOM 999 C C . PRO A 1 121 ? -2.965 -5.853 -0.801 1.00 97.38 121 PRO A C 1
ATOM 1001 O O . PRO A 1 121 ? -4.099 -5.403 -0.923 1.00 97.38 121 PRO A O 1
ATOM 1004 N N . ASN A 1 122 ? -2.577 -6.951 -1.458 1.00 96.69 122 ASN A N 1
ATOM 1005 C CA . ASN A 1 122 ? -3.510 -7.717 -2.297 1.00 96.69 122 ASN A CA 1
ATOM 1006 C C . ASN A 1 122 ? -4.660 -8.336 -1.488 1.00 96.69 122 ASN A C 1
ATOM 1008 O O . ASN A 1 122 ? -5.777 -8.347 -1.980 1.00 96.69 122 ASN A O 1
ATOM 1012 N N . GLU A 1 123 ? -4.421 -8.768 -0.245 1.00 96.25 123 GLU A N 1
ATOM 1013 C CA . GLU A 1 123 ? -5.485 -9.254 0.646 1.00 96.25 123 GLU A CA 1
ATOM 1014 C C . GLU A 1 123 ? -6.499 -8.135 0.930 1.00 96.25 123 GLU A C 1
ATOM 1016 O O . GLU A 1 123 ? -7.697 -8.339 0.750 1.00 96.25 123 GLU A O 1
ATOM 1021 N N . TYR A 1 124 ? -6.026 -6.921 1.255 1.00 96.94 124 TYR A N 1
ATOM 1022 C CA . TYR A 1 124 ? -6.889 -5.738 1.392 1.00 96.94 124 TYR A CA 1
ATOM 1023 C C . TYR A 1 124 ? -7.775 -5.549 0.153 1.00 96.94 124 TYR A C 1
ATOM 1025 O O . TYR A 1 124 ? -8.982 -5.314 0.254 1.00 96.94 124 TYR A O 1
ATOM 1033 N N . PHE A 1 125 ? -7.165 -5.616 -1.033 1.00 96.94 125 PHE A N 1
ATOM 1034 C CA . PHE A 1 125 ? -7.870 -5.428 -2.294 1.00 96.94 125 PHE A CA 1
ATOM 1035 C C . PHE A 1 125 ? -8.915 -6.524 -2.526 1.00 96.94 125 PHE A C 1
ATOM 1037 O O . PHE A 1 125 ? -10.068 -6.208 -2.824 1.00 96.94 125 PHE A O 1
ATOM 1044 N N . ASP A 1 126 ? -8.547 -7.789 -2.352 1.00 95.38 126 ASP A N 1
ATOM 1045 C CA . ASP A 1 126 ? -9.430 -8.927 -2.595 1.00 95.38 126 ASP A CA 1
ATOM 1046 C C . ASP A 1 126 ? -10.637 -8.916 -1.650 1.00 95.38 126 ASP A C 1
ATOM 1048 O O . ASP A 1 126 ? -11.773 -9.083 -2.104 1.00 95.38 126 ASP A O 1
ATOM 1052 N N . GLU A 1 127 ? -10.434 -8.630 -0.360 1.00 94.62 127 GLU A N 1
ATOM 1053 C CA . GLU A 1 127 ? -11.532 -8.483 0.604 1.00 94.62 127 GLU A CA 1
ATOM 1054 C C . GLU A 1 127 ? -12.449 -7.305 0.256 1.00 94.62 127 GLU A C 1
ATOM 1056 O O . GLU A 1 127 ? -13.678 -7.443 0.247 1.00 94.62 127 GLU A O 1
ATOM 1061 N N . SER A 1 128 ? -11.880 -6.165 -0.144 1.00 94.88 128 SER A N 1
ATOM 1062 C CA . SER A 1 128 ? -12.666 -5.014 -0.608 1.00 94.88 128 SER A CA 1
ATOM 1063 C C . SER A 1 128 ? -13.526 -5.372 -1.829 1.00 94.88 128 SER A C 1
ATOM 1065 O O . SER A 1 128 ? -14.723 -5.061 -1.891 1.00 94.88 128 SER A O 1
ATOM 1067 N N . ARG A 1 129 ? -12.959 -6.105 -2.796 1.00 95.31 129 ARG A N 1
ATOM 1068 C CA . ARG A 1 129 ? -13.677 -6.566 -3.995 1.00 95.31 129 ARG A CA 1
ATOM 1069 C C . ARG A 1 129 ? -14.794 -7.552 -3.661 1.00 95.31 129 ARG A C 1
ATOM 1071 O O . ARG A 1 129 ? -15.876 -7.449 -4.250 1.00 95.31 129 ARG A O 1
ATOM 1078 N N . LYS A 1 130 ? -14.584 -8.465 -2.707 1.00 93.00 130 LYS A N 1
ATOM 1079 C CA . LYS A 1 130 ? -15.630 -9.387 -2.230 1.00 93.00 130 LYS A CA 1
ATOM 1080 C C . LYS A 1 130 ? -16.828 -8.614 -1.679 1.00 93.00 130 LYS A C 1
ATOM 1082 O O . LYS A 1 130 ? -17.962 -8.917 -2.055 1.00 93.00 130 LYS A O 1
ATOM 1087 N N . LEU A 1 131 ? -16.602 -7.575 -0.875 1.00 90.94 131 LEU A N 1
ATOM 1088 C CA . LEU A 1 131 ? -17.681 -6.731 -0.344 1.00 90.94 131 LEU A CA 1
ATOM 1089 C C . LEU A 1 131 ? -18.445 -5.986 -1.448 1.00 90.94 131 LEU A C 1
ATOM 1091 O O . LEU A 1 131 ? -19.676 -5.941 -1.420 1.00 90.94 131 LEU A O 1
ATOM 1095 N N . TYR A 1 132 ? -17.739 -5.464 -2.453 1.00 88.44 132 TYR A N 1
ATOM 1096 C CA . TYR A 1 132 ? -18.365 -4.766 -3.580 1.00 88.44 132 TYR A CA 1
ATOM 1097 C C . TYR A 1 132 ? -19.216 -5.690 -4.470 1.00 88.44 132 TYR A C 1
ATOM 1099 O O . TYR A 1 132 ? -20.299 -5.318 -4.924 1.00 88.44 132 TYR A O 1
ATOM 1107 N N . SER A 1 133 ? -18.757 -6.920 -4.720 1.00 85.69 133 SER A N 1
ATOM 1108 C CA . SER A 1 133 ? -19.540 -7.891 -5.499 1.00 85.69 133 SER A CA 1
ATOM 1109 C C . SER A 1 133 ? -20.849 -8.270 -4.793 1.00 85.69 133 SER A C 1
ATOM 1111 O O . SER A 1 133 ? -21.912 -8.265 -5.411 1.00 85.69 133 SER A O 1
ATOM 1113 N N . ARG A 1 134 ? -20.804 -8.485 -3.472 1.00 77.06 134 ARG A N 1
ATOM 1114 C CA . ARG A 1 134 ? -21.975 -8.825 -2.646 1.00 77.06 134 ARG A CA 1
ATOM 1115 C C . ARG A 1 134 ? -23.007 -7.702 -2.567 1.00 77.06 134 ARG A C 1
ATOM 1117 O O . ARG A 1 134 ? -24.197 -7.989 -2.455 1.00 77.06 134 ARG A O 1
ATOM 1124 N N . SER A 1 135 ? -22.578 -6.441 -2.596 1.00 68.12 135 SER A N 1
ATOM 1125 C CA . SER A 1 135 ? -23.498 -5.298 -2.618 1.00 68.12 135 SER A CA 1
ATOM 1126 C C . SER A 1 135 ? -24.153 -5.104 -3.989 1.00 68.12 135 SER A C 1
ATOM 1128 O O . SER A 1 135 ? -25.289 -4.640 -4.054 1.00 68.12 135 SER A O 1
ATOM 1130 N N . SER A 1 136 ? -23.478 -5.516 -5.067 1.00 62.06 136 SER A N 1
ATOM 1131 C CA . SER A 1 136 ? -23.999 -5.453 -6.438 1.00 62.06 136 SER A CA 1
ATOM 1132 C C . SER A 1 136 ? -25.034 -6.546 -6.729 1.00 62.06 136 SER A C 1
ATOM 1134 O O . SER A 1 136 ? -26.000 -6.279 -7.430 1.00 62.06 136 SER A O 1
ATOM 1136 N N . SER A 1 137 ? -24.896 -7.743 -6.144 1.00 57.28 137 SER A N 1
ATOM 1137 C CA . SER A 1 137 ? -25.882 -8.835 -6.277 1.00 57.28 137 SER A CA 1
ATOM 1138 C C . SER A 1 137 ? -27.177 -8.633 -5.472 1.00 57.28 137 SER A C 1
ATOM 1140 O O . SER A 1 137 ? -28.071 -9.470 -5.547 1.00 57.28 137 SER A O 1
ATOM 1142 N N . LYS A 1 138 ? -27.271 -7.573 -4.658 1.00 48.41 138 LYS A N 1
ATOM 1143 C CA . LYS A 1 138 ? -28.466 -7.223 -3.863 1.00 48.41 138 LYS A CA 1
ATOM 1144 C C . LYS A 1 138 ? -29.302 -6.095 -4.491 1.00 48.41 138 LYS A C 1
ATOM 1146 O O . LYS A 1 138 ? -30.176 -5.557 -3.813 1.00 48.41 138 LYS A O 1
ATOM 1151 N N . LYS A 1 139 ? -29.012 -5.713 -5.736 1.00 39.75 139 LYS A N 1
ATOM 1152 C CA . LYS A 1 139 ? -29.798 -4.761 -6.527 1.00 39.75 139 LYS A CA 1
ATOM 1153 C C . LYS A 1 139 ? -30.515 -5.462 -7.665 1.00 39.75 139 LYS A C 1
ATOM 1155 O O . LYS A 1 139 ? -29.911 -6.395 -8.234 1.00 39.75 139 LYS A O 1
#